Protein AF-A0A176YXJ8-F1 (afdb_monomer_lite)

Foldseek 3Di:
DVVVVVVVLVVVLVVLLVVLLPDDPVRLVVVVVVLVVCVVVVVDDPVSSVSNVVSNVVNVVVVVVVVD

Organism: NCBI:txid1497615

Radius of gyration: 13.24 Å; chains: 1; bounding box: 32×21×39 Å

Sequence (68 aa):
MRNRKAAEVNADVEARIAQIEQMTLEQIATFQGRMLADIATGRIAPREASAIDHALRKRLKAIEQELR

Secondary structure (DSSP, 8-state):
-HHHHHHHHHHHHHHHHHHHTT--HHHHHHHHHHHHHHHHTT-S-HHHHHHHHHHHHHHHHHHHHHT-

pLDDT: mean 86.12, std 11.82, range [48.19, 96.94]

Structure (mmCIF, N/CA/C/O backbone):
data_AF-A0A176YXJ8-F1
#
_entry.id   AF-A0A176YXJ8-F1
#
loop_
_atom_site.group_PDB
_atom_site.id
_atom_site.type_symbol
_atom_site.label_atom_id
_atom_site.label_alt_id
_atom_site.label_comp_id
_atom_site.label_asym_id
_atom_site.label_entity_id
_atom_site.label_seq_id
_atom_site.pdbx_PDB_ins_code
_atom_site.Cartn_x
_atom_site.Cartn_y
_atom_site.Cartn_z
_atom_site.occupancy
_atom_site.B_iso_or_equiv
_atom_site.auth_seq_id
_atom_site.auth_comp_id
_atom_site.auth_asym_id
_atom_site.auth_atom_id
_atom_site.pdbx_PDB_model_num
ATOM 1 N N . MET A 1 1 ? 21.536 10.623 -19.976 1.00 48.19 1 MET A N 1
ATOM 2 C CA . MET A 1 1 ? 20.185 10.012 -20.052 1.00 48.19 1 MET A CA 1
ATOM 3 C C . MET A 1 1 ? 19.823 9.081 -18.885 1.00 48.19 1 MET A C 1
ATOM 5 O O . MET A 1 1 ? 18.643 8.992 -18.585 1.00 48.19 1 MET A O 1
ATOM 9 N N . ARG A 1 2 ? 20.770 8.432 -18.181 1.00 52.56 2 ARG A N 1
ATOM 10 C CA . ARG A 1 2 ? 20.464 7.479 -17.085 1.00 52.56 2 ARG A CA 1
ATOM 11 C C . ARG A 1 2 ? 19.827 8.098 -15.819 1.00 52.56 2 ARG A C 1
ATOM 13 O O . ARG A 1 2 ? 19.025 7.432 -15.182 1.00 52.56 2 ARG A O 1
ATOM 20 N N . ASN A 1 3 ? 20.109 9.368 -15.502 1.00 58.34 3 ASN A N 1
ATOM 21 C CA . ASN A 1 3 ? 19.584 10.027 -14.290 1.00 58.34 3 ASN A CA 1
ATOM 22 C C . ASN A 1 3 ? 18.146 10.551 -14.407 1.00 58.34 3 ASN A C 1
ATOM 24 O O . ASN A 1 3 ? 17.472 10.669 -13.393 1.00 58.34 3 ASN A O 1
ATOM 28 N N . ARG A 1 4 ? 17.659 10.859 -15.617 1.00 61.12 4 ARG A N 1
ATOM 29 C CA . ARG A 1 4 ? 16.325 11.462 -15.786 1.00 61.12 4 ARG A CA 1
ATOM 30 C C . ARG A 1 4 ? 15.213 10.443 -15.508 1.00 61.12 4 ARG A C 1
ATOM 32 O O . ARG A 1 4 ? 14.299 10.735 -14.755 1.00 61.12 4 ARG A O 1
ATOM 39 N N . LYS A 1 5 ? 15.393 9.208 -15.989 1.00 60.88 5 LYS A N 1
ATOM 40 C CA . LYS A 1 5 ? 14.465 8.096 -15.742 1.00 60.88 5 LYS A CA 1
ATOM 41 C C . LYS A 1 5 ? 14.401 7.704 -14.261 1.00 60.88 5 LYS A C 1
ATOM 43 O O . LYS A 1 5 ? 13.332 7.412 -13.759 1.00 60.88 5 LYS A O 1
ATOM 48 N N . ALA A 1 6 ? 15.530 7.734 -13.548 1.00 61.75 6 ALA A N 1
ATOM 49 C CA . ALA A 1 6 ? 15.552 7.478 -12.105 1.00 61.75 6 ALA A CA 1
ATOM 50 C C . ALA A 1 6 ? 14.861 8.594 -11.298 1.00 61.75 6 ALA A C 1
ATOM 52 O O . ALA A 1 6 ? 14.194 8.310 -10.310 1.00 61.75 6 ALA A O 1
ATOM 53 N N . ALA A 1 7 ? 14.994 9.852 -11.730 1.00 61.59 7 ALA A N 1
ATOM 54 C CA . ALA A 1 7 ? 14.315 10.982 -11.101 1.00 61.59 7 ALA A CA 1
ATOM 55 C C . ALA A 1 7 ? 12.792 10.952 -11.328 1.00 61.59 7 ALA A C 1
ATO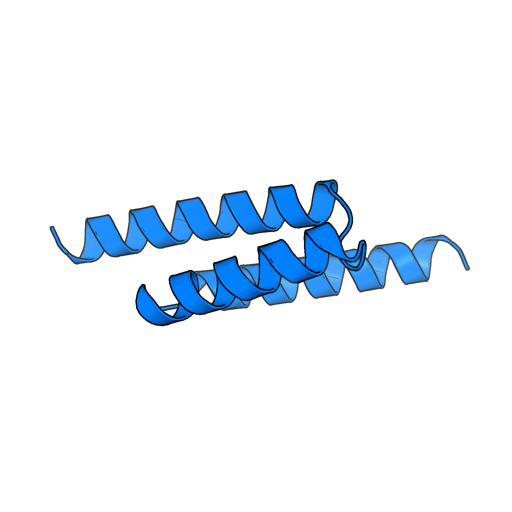M 57 O O . ALA A 1 7 ? 12.039 11.209 -10.398 1.00 61.59 7 ALA A O 1
ATOM 58 N N . GLU A 1 8 ? 12.341 10.589 -12.532 1.00 61.75 8 GLU A N 1
ATOM 59 C CA . GLU A 1 8 ? 10.915 10.412 -12.855 1.00 61.75 8 GLU A CA 1
ATOM 60 C C . GLU A 1 8 ? 10.280 9.278 -12.037 1.00 61.75 8 GLU A C 1
ATOM 62 O O . GLU A 1 8 ? 9.203 9.449 -11.479 1.00 61.75 8 GLU A O 1
ATOM 67 N N . VAL A 1 9 ? 10.984 8.151 -11.909 1.00 66.38 9 VAL A N 1
ATOM 68 C CA . VAL A 1 9 ? 10.589 6.999 -11.081 1.00 66.38 9 VAL A CA 1
ATOM 69 C C . VAL A 1 9 ? 10.457 7.401 -9.605 1.00 66.38 9 VAL A C 1
ATOM 71 O O . VAL A 1 9 ? 9.45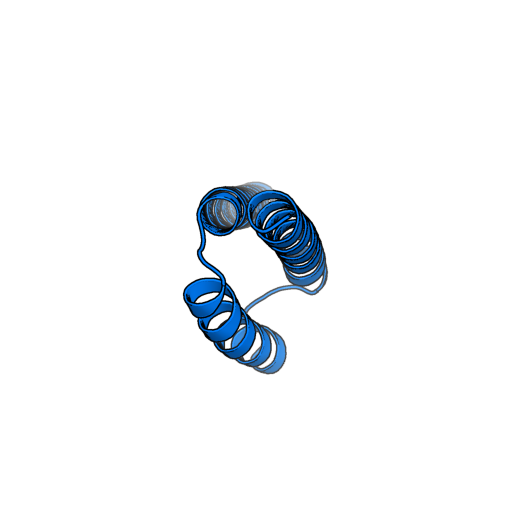4 7.098 -8.968 1.00 66.38 9 VAL A O 1
ATOM 74 N N . ASN A 1 10 ? 11.406 8.173 -9.068 1.00 70.81 10 ASN A N 1
ATOM 75 C CA . ASN A 1 10 ? 11.299 8.683 -7.698 1.00 70.81 10 ASN A CA 1
ATOM 76 C C . ASN A 1 10 ? 10.116 9.648 -7.509 1.00 70.81 10 ASN A C 1
ATOM 78 O O . ASN A 1 10 ? 9.429 9.560 -6.496 1.00 70.81 10 ASN A O 1
ATOM 82 N N . ALA A 1 11 ? 9.855 10.539 -8.471 1.00 70.56 11 ALA A N 1
ATOM 83 C CA . ALA A 1 11 ? 8.726 11.467 -8.399 1.00 70.56 11 ALA A CA 1
ATOM 84 C C . ALA A 1 11 ? 7.369 10.740 -8.440 1.00 70.56 11 ALA A C 1
ATOM 86 O O . ALA A 1 11 ? 6.442 11.127 -7.728 1.00 70.56 11 ALA A O 1
ATOM 87 N N . ASP A 1 12 ? 7.259 9.664 -9.226 1.00 80.62 12 ASP A N 1
ATOM 88 C CA . ASP A 1 12 ? 6.064 8.813 -9.253 1.00 80.62 12 ASP A CA 1
ATOM 89 C C . ASP A 1 12 ? 5.843 8.110 -7.904 1.00 80.62 12 ASP A C 1
ATOM 91 O O . ASP A 1 12 ? 4.733 8.102 -7.369 1.00 80.62 12 ASP A O 1
ATOM 95 N N . VAL A 1 13 ? 6.911 7.596 -7.286 1.00 82.94 13 VAL A N 1
ATOM 96 C CA . VAL A 1 13 ? 6.839 6.994 -5.945 1.00 82.94 13 VAL A CA 1
ATOM 97 C C . VAL A 1 13 ? 6.412 8.018 -4.893 1.00 82.94 13 VAL A C 1
ATOM 99 O O . VAL A 1 13 ? 5.540 7.715 -4.080 1.00 82.94 13 VAL A O 1
ATOM 102 N N . GLU A 1 14 ? 6.968 9.229 -4.910 1.00 87.06 14 GLU A N 1
ATOM 103 C CA . GLU A 1 14 ? 6.582 10.301 -3.983 1.00 87.06 14 GLU A CA 1
ATOM 104 C C . GLU A 1 14 ? 5.110 10.705 -4.148 1.00 87.06 14 GLU A C 1
ATOM 106 O O . GLU A 1 14 ? 4.388 10.819 -3.154 1.00 87.06 14 GLU A O 1
ATOM 111 N N . ALA A 1 15 ? 4.628 10.841 -5.387 1.00 88.56 15 ALA A N 1
ATOM 112 C CA . ALA A 1 15 ? 3.223 11.133 -5.665 1.00 88.56 15 ALA A CA 1
ATOM 113 C C . ALA A 1 15 ? 2.294 10.024 -5.144 1.00 88.56 15 ALA A C 1
ATOM 115 O O . ALA A 1 15 ? 1.256 10.300 -4.534 1.00 88.56 15 ALA A O 1
ATOM 116 N N . ARG A 1 16 ? 2.688 8.758 -5.323 1.00 87.50 16 ARG A N 1
ATOM 117 C CA . ARG A 1 16 ? 1.943 7.604 -4.803 1.00 87.50 16 ARG A CA 1
ATOM 118 C C . ARG A 1 16 ? 1.930 7.568 -3.278 1.00 87.50 16 ARG A C 1
ATOM 120 O O . ARG A 1 16 ? 0.892 7.266 -2.698 1.00 87.50 16 ARG A O 1
ATOM 127 N N . ILE A 1 17 ? 3.041 7.905 -2.623 1.00 90.94 17 ILE A N 1
ATOM 128 C CA . ILE A 1 17 ? 3.108 8.019 -1.159 1.00 90.94 17 ILE A CA 1
ATOM 129 C C . ILE A 1 17 ? 2.153 9.113 -0.667 1.00 90.94 17 ILE A C 1
ATOM 131 O O . ILE A 1 17 ? 1.359 8.849 0.234 1.00 90.94 17 ILE A O 1
ATOM 135 N N . ALA A 1 18 ? 2.162 10.294 -1.289 1.00 91.56 18 ALA A N 1
ATOM 136 C CA . ALA A 1 18 ? 1.256 11.387 -0.928 1.00 91.56 18 ALA A CA 1
ATOM 137 C C . ALA A 1 18 ? -0.224 10.997 -1.093 1.00 91.56 18 ALA A C 1
ATOM 139 O O . ALA A 1 18 ? -1.062 11.347 -0.261 1.00 91.56 18 ALA A O 1
ATOM 140 N N . GLN A 1 19 ? -0.551 10.222 -2.131 1.00 92.69 19 GLN A N 1
ATOM 141 C CA . GLN A 1 19 ? -1.898 9.686 -2.317 1.00 92.69 19 GLN A CA 1
ATOM 142 C C . GLN A 1 19 ? -2.289 8.711 -1.195 1.00 92.69 19 GLN A C 1
ATOM 144 O O . GLN A 1 19 ? -3.407 8.785 -0.684 1.00 92.69 19 GLN A O 1
ATOM 149 N N . ILE A 1 20 ? -1.380 7.817 -0.790 1.00 94.69 20 ILE A N 1
ATOM 150 C CA . ILE A 1 20 ? -1.617 6.825 0.273 1.00 94.69 20 ILE A CA 1
ATOM 151 C C . ILE A 1 20 ? -1.947 7.495 1.607 1.00 94.69 20 ILE A C 1
ATOM 153 O O . ILE A 1 20 ? -2.815 7.010 2.331 1.00 94.69 20 ILE A O 1
ATOM 157 N N . GLU A 1 21 ? -1.314 8.625 1.925 1.00 92.69 21 GLU A N 1
ATOM 158 C CA . GLU A 1 21 ? -1.568 9.359 3.172 1.00 92.69 21 GLU A CA 1
ATOM 159 C C . GLU A 1 21 ? -3.019 9.852 3.310 1.00 92.69 21 GLU A C 1
ATOM 161 O O . GLU A 1 21 ? -3.474 10.093 4.426 1.00 92.69 21 GLU A O 1
ATOM 166 N N . GLN A 1 22 ? -3.768 9.940 2.208 1.00 94.12 22 GLN A N 1
ATOM 167 C CA . GLN A 1 22 ? -5.164 10.389 2.189 1.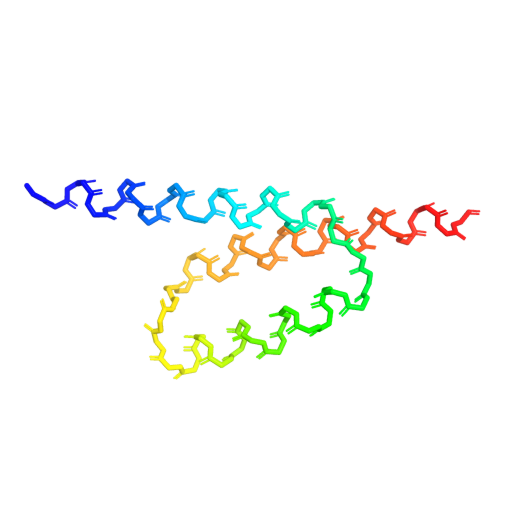00 94.12 22 GLN A CA 1
ATOM 168 C C . GLN A 1 22 ? -6.168 9.242 1.994 1.00 94.12 22 GLN A C 1
ATOM 170 O O . GLN A 1 22 ? -7.377 9.469 2.003 1.00 94.12 22 GLN A O 1
ATOM 175 N N . MET A 1 23 ? -5.701 8.003 1.812 1.00 96.50 23 MET A N 1
ATOM 176 C CA . MET A 1 23 ? -6.581 6.871 1.525 1.00 96.50 23 MET A CA 1
ATOM 177 C C . MET A 1 23 ? -7.394 6.429 2.745 1.00 96.50 23 MET A C 1
ATOM 179 O O . MET A 1 23 ? -6.925 6.427 3.885 1.00 96.50 23 MET A O 1
ATOM 183 N N . THR A 1 24 ? -8.617 5.985 2.479 1.00 95.75 24 THR A N 1
ATOM 184 C CA . THR A 1 24 ? -9.462 5.224 3.407 1.00 95.75 24 THR A CA 1
ATOM 185 C C . THR A 1 24 ? -9.047 3.751 3.453 1.00 95.75 24 THR A C 1
ATOM 187 O O . THR A 1 24 ? -8.314 3.269 2.586 1.00 95.75 24 THR A O 1
ATOM 190 N N . LEU A 1 25 ? -9.551 3.002 4.438 1.00 94.19 25 LEU A N 1
ATOM 191 C CA . LEU A 1 25 ? -9.247 1.574 4.580 1.00 94.19 25 LEU A CA 1
ATOM 192 C C . LEU A 1 25 ? -9.652 0.751 3.340 1.00 94.19 25 LEU A C 1
ATOM 194 O O . LEU A 1 25 ? -8.892 -0.102 2.887 1.00 94.19 25 LEU A O 1
ATOM 198 N N . GLU 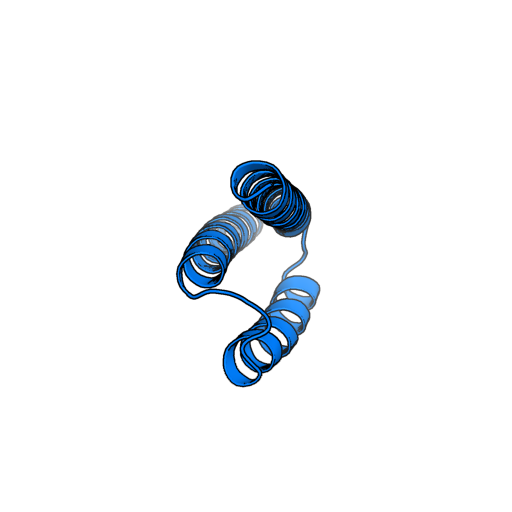A 1 26 ? -10.815 1.039 2.752 1.00 94.44 26 GLU A N 1
ATOM 199 C CA . GLU A 1 26 ? -11.299 0.362 1.540 1.00 94.44 26 GLU A CA 1
ATOM 200 C C . GLU A 1 26 ? -10.411 0.662 0.318 1.00 94.44 26 GLU A C 1
ATOM 202 O O . GLU A 1 26 ? -10.058 -0.232 -0.463 1.00 94.44 26 GLU A O 1
ATOM 207 N N . GLN A 1 27 ? -9.978 1.918 0.182 1.00 95.31 27 GLN A N 1
ATOM 208 C CA . GLN A 1 27 ? -9.045 2.331 -0.865 1.00 95.31 27 GLN A CA 1
ATOM 209 C C . GLN A 1 27 ? -7.673 1.666 -0.697 1.00 95.31 27 GLN A C 1
ATOM 211 O O . GLN A 1 27 ? -7.086 1.243 -1.694 1.00 95.31 27 GLN A O 1
ATOM 216 N N . ILE A 1 28 ? -7.193 1.506 0.542 1.00 94.50 28 ILE A N 1
ATOM 217 C CA . ILE A 1 28 ? -5.953 0.781 0.854 1.00 94.50 28 ILE A CA 1
ATOM 218 C C . ILE A 1 28 ? -6.051 -0.684 0.422 1.00 94.50 28 ILE A C 1
ATOM 220 O O . ILE A 1 28 ? -5.144 -1.172 -0.253 1.00 94.50 28 ILE A O 1
ATOM 224 N N . ALA A 1 29 ? -7.148 -1.375 0.744 1.00 91.81 29 ALA A N 1
ATOM 225 C CA . ALA A 1 29 ? -7.331 -2.776 0.362 1.00 91.81 29 ALA A CA 1
ATOM 226 C C . ALA A 1 29 ? -7.308 -2.959 -1.167 1.00 91.81 29 ALA A C 1
ATOM 228 O O . ALA A 1 29 ? -6.601 -3.820 -1.698 1.00 91.81 29 ALA A O 1
ATOM 229 N N . THR A 1 30 ? -8.014 -2.085 -1.892 1.00 93.81 30 THR A N 1
ATOM 230 C CA . THR A 1 30 ? -8.014 -2.082 -3.364 1.00 93.81 30 THR A CA 1
ATOM 231 C C . THR A 1 30 ? -6.621 -1.793 -3.930 1.00 93.81 30 THR A C 1
ATOM 233 O O . THR A 1 30 ? -6.183 -2.432 -4.891 1.00 93.81 30 THR A O 1
ATOM 236 N N . PHE A 1 31 ? -5.905 -0.837 -3.336 1.00 91.75 31 PHE A N 1
ATOM 237 C CA . PHE A 1 31 ? -4.558 -0.463 -3.754 1.00 91.75 31 PHE A CA 1
ATOM 238 C C . PHE A 1 31 ? -3.554 -1.604 -3.555 1.00 91.75 31 PHE A C 1
ATOM 240 O O . PHE A 1 31 ? -2.778 -1.896 -4.465 1.00 91.75 31 PHE A O 1
ATOM 247 N N . GLN A 1 32 ? -3.598 -2.296 -2.413 1.00 89.75 32 GLN A N 1
ATOM 248 C CA . GLN A 1 32 ? -2.725 -3.437 -2.128 1.00 89.75 32 GLN A CA 1
ATOM 249 C C . GLN A 1 32 ? -2.905 -4.568 -3.147 1.00 89.75 32 GLN A C 1
ATOM 251 O O . GLN A 1 32 ? -1.912 -5.119 -3.623 1.00 89.75 32 GLN A O 1
ATOM 256 N N . GLY A 1 33 ? -4.145 -4.864 -3.552 1.00 88.88 33 GLY A N 1
ATOM 257 C CA . GLY A 1 33 ? -4.417 -5.861 -4.593 1.00 88.88 33 GLY A CA 1
ATOM 258 C C . GLY A 1 33 ? -3.756 -5.520 -5.935 1.00 88.88 33 GLY A C 1
ATOM 259 O O . GLY A 1 33 ? -3.126 -6.377 -6.555 1.00 88.88 33 GLY A O 1
ATOM 260 N N . ARG A 1 34 ? -3.830 -4.251 -6.361 1.00 88.88 34 ARG A N 1
ATOM 261 C CA . ARG A 1 34 ? -3.165 -3.777 -7.591 1.00 88.88 34 ARG A CA 1
ATOM 262 C C . ARG A 1 34 ? -1.644 -3.803 -7.466 1.00 88.88 34 ARG A C 1
ATOM 264 O O . ARG A 1 34 ? -0.965 -4.265 -8.377 1.00 88.88 34 ARG A O 1
ATOM 271 N N . MET A 1 35 ? -1.117 -3.377 -6.320 1.00 87.94 35 MET A N 1
ATOM 272 C CA . MET A 1 35 ? 0.321 -3.353 -6.060 1.00 87.94 35 MET A CA 1
ATOM 273 C C . MET A 1 35 ? 0.945 -4.750 -6.155 1.00 87.94 35 MET A C 1
ATOM 275 O O . MET A 1 35 ? 2.007 -4.903 -6.754 1.00 87.94 35 MET A O 1
ATOM 279 N N . LEU A 1 36 ? 0.282 -5.780 -5.621 1.00 87.06 36 LEU A N 1
ATOM 280 C CA . LEU A 1 36 ? 0.755 -7.163 -5.737 1.00 87.06 36 LEU A CA 1
ATOM 281 C C . LEU A 1 36 ? 0.835 -7.625 -7.200 1.00 87.06 36 LEU A C 1
ATOM 283 O O . LEU A 1 36 ? 1.809 -8.276 -7.579 1.00 87.06 36 LEU A O 1
ATOM 287 N N . ALA A 1 37 ? -0.139 -7.252 -8.035 1.00 89.75 37 ALA A N 1
ATOM 288 C CA . ALA A 1 37 ? -0.113 -7.555 -9.466 1.00 89.75 37 ALA A CA 1
ATOM 289 C C . ALA A 1 37 ? 1.020 -6.813 -10.201 1.00 89.75 37 ALA A C 1
ATOM 291 O O . ALA A 1 37 ? 1.690 -7.390 -11.061 1.00 89.75 37 ALA A O 1
ATOM 292 N N . ASP A 1 38 ? 1.279 -5.554 -9.850 1.00 87.81 38 ASP A N 1
ATOM 293 C CA . ASP A 1 38 ? 2.364 -4.768 -10.445 1.00 87.81 38 ASP A CA 1
ATOM 294 C C . ASP A 1 38 ? 3.754 -5.285 -10.042 1.00 87.81 38 ASP A C 1
ATOM 296 O O . ASP A 1 38 ? 4.664 -5.310 -10.873 1.00 87.81 38 ASP A O 1
ATOM 300 N N . ILE A 1 39 ? 3.912 -5.777 -8.808 1.00 85.56 39 ILE A N 1
ATOM 301 C CA . ILE A 1 39 ? 5.125 -6.486 -8.372 1.00 85.56 39 ILE A CA 1
ATOM 302 C C . ILE A 1 39 ? 5.282 -7.790 -9.163 1.00 85.56 39 ILE A C 1
ATOM 304 O O . ILE A 1 39 ? 6.346 -8.038 -9.729 1.00 85.56 39 ILE A O 1
ATOM 308 N N . ALA A 1 40 ? 4.226 -8.607 -9.251 1.00 88.38 40 ALA A N 1
ATOM 309 C CA . ALA A 1 40 ? 4.265 -9.895 -9.948 1.00 88.38 40 ALA A CA 1
ATOM 310 C C . ALA A 1 40 ? 4.588 -9.756 -11.447 1.00 88.38 40 ALA A C 1
ATOM 312 O O . ALA A 1 40 ? 5.229 -10.627 -12.030 1.00 88.38 40 ALA A O 1
ATOM 313 N N . THR A 1 41 ? 4.171 -8.649 -12.068 1.00 90.62 41 THR A N 1
ATOM 314 C CA . THR A 1 41 ? 4.442 -8.340 -13.483 1.00 90.62 41 THR A CA 1
ATOM 315 C C . THR A 1 41 ? 5.741 -7.559 -13.706 1.00 90.62 41 THR A C 1
ATOM 317 O O . THR A 1 41 ? 6.065 -7.235 -14.847 1.00 90.62 41 THR A O 1
ATOM 320 N N . GLY A 1 42 ? 6.500 -7.257 -12.645 1.00 87.19 42 GLY A N 1
ATOM 321 C CA . GLY A 1 42 ? 7.769 -6.530 -12.730 1.00 87.19 42 GLY A CA 1
ATOM 322 C C . GLY A 1 42 ? 7.628 -5.057 -13.127 1.00 87.19 42 GLY A C 1
ATOM 323 O O . GLY A 1 42 ? 8.598 -4.451 -13.578 1.00 87.19 42 GLY A O 1
ATOM 324 N N . ARG A 1 43 ? 6.431 -4.474 -12.981 1.00 86.00 43 ARG A N 1
ATOM 325 C CA . ARG A 1 43 ? 6.159 -3.056 -13.274 1.00 86.00 43 ARG A CA 1
ATOM 326 C C . ARG A 1 43 ? 6.640 -2.115 -12.176 1.00 86.00 43 ARG A C 1
ATOM 328 O O . ARG A 1 43 ? 6.779 -0.926 -12.428 1.00 86.00 43 ARG A O 1
ATOM 335 N N . ILE A 1 44 ? 6.882 -2.650 -10.982 1.00 85.12 44 ILE A N 1
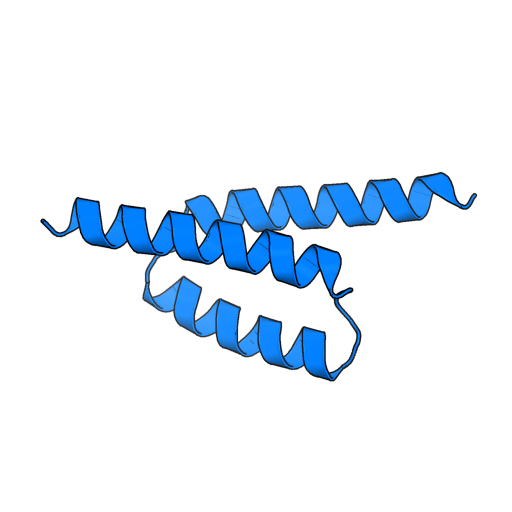ATOM 336 C CA . ILE A 1 44 ? 7.402 -1.925 -9.823 1.00 85.12 44 ILE A CA 1
ATOM 337 C C . ILE A 1 44 ? 8.701 -2.589 -9.381 1.00 85.12 44 ILE A C 1
ATOM 339 O O . ILE A 1 44 ? 8.764 -3.809 -9.207 1.00 85.12 44 ILE A O 1
ATOM 343 N N . ALA A 1 45 ? 9.743 -1.788 -9.172 1.00 86.38 45 ALA A N 1
ATOM 344 C CA . ALA A 1 45 ? 10.997 -2.279 -8.630 1.00 86.38 45 ALA A CA 1
ATOM 345 C C . ALA A 1 45 ? 10.857 -2.591 -7.126 1.00 86.38 45 ALA A C 1
ATOM 347 O O . ALA A 1 45 ? 10.149 -1.883 -6.406 1.00 86.38 45 ALA A O 1
ATOM 348 N N . PRO A 1 46 ? 11.602 -3.575 -6.585 1.00 83.31 46 PRO A N 1
ATOM 349 C CA . PRO A 1 46 ? 11.496 -3.952 -5.172 1.00 83.31 46 PRO A CA 1
ATOM 350 C C . PRO A 1 46 ? 11.677 -2.789 -4.187 1.00 83.31 46 PRO A C 1
ATOM 352 O O . PRO A 1 46 ? 11.003 -2.735 -3.166 1.00 83.31 46 PRO A O 1
ATOM 355 N N . ARG A 1 47 ? 12.556 -1.827 -4.499 1.00 85.69 47 ARG A N 1
ATOM 356 C CA . ARG A 1 47 ? 12.787 -0.648 -3.644 1.00 85.69 47 ARG A CA 1
ATOM 357 C C . ARG A 1 47 ? 11.570 0.271 -3.568 1.00 85.69 47 ARG A C 1
ATOM 359 O O . ARG A 1 47 ? 11.274 0.795 -2.500 1.00 85.69 47 ARG A O 1
ATOM 366 N N . GLU A 1 48 ? 10.875 0.447 -4.684 1.00 87.06 48 GLU A N 1
ATOM 367 C CA . GLU A 1 48 ? 9.655 1.252 -4.754 1.00 87.06 48 GLU A CA 1
ATOM 368 C C . GLU A 1 48 ? 8.520 0.557 -4.003 1.00 87.06 48 GLU A C 1
ATOM 370 O O . GLU A 1 48 ? 7.842 1.185 -3.195 1.00 87.06 48 GLU A O 1
ATOM 375 N N . ALA A 1 49 ? 8.377 -0.761 -4.190 1.00 87.19 49 ALA A N 1
ATOM 376 C CA . ALA A 1 49 ? 7.425 -1.574 -3.440 1.00 87.19 49 ALA A CA 1
ATOM 377 C C . ALA A 1 49 ? 7.641 -1.449 -1.922 1.00 87.19 49 ALA A C 1
ATOM 379 O O . ALA A 1 49 ? 6.677 -1.256 -1.186 1.00 87.19 49 ALA A O 1
ATOM 380 N N . SER A 1 50 ? 8.894 -1.484 -1.452 1.00 88.38 50 SER A N 1
ATOM 381 C CA . SER A 1 50 ? 9.212 -1.286 -0.032 1.00 88.38 50 SER A CA 1
ATOM 382 C C . SER A 1 50 ? 8.836 0.108 0.482 1.00 88.38 50 SER A C 1
ATOM 384 O O . SER A 1 50 ? 8.324 0.227 1.595 1.00 88.38 50 SER A O 1
ATOM 386 N N . ALA A 1 51 ? 9.078 1.167 -0.299 1.00 90.44 51 ALA A N 1
ATOM 387 C CA . ALA A 1 51 ? 8.715 2.533 0.089 1.00 90.44 51 ALA A CA 1
ATOM 388 C C . ALA A 1 51 ? 7.190 2.702 0.194 1.00 90.44 51 ALA A C 1
ATOM 390 O O . ALA A 1 51 ? 6.680 3.288 1.152 1.00 90.44 51 ALA A O 1
ATOM 391 N N . ILE A 1 52 ? 6.464 2.117 -0.757 1.00 90.25 52 ILE A N 1
ATOM 392 C CA . ILE A 1 52 ? 5.004 2.107 -0.784 1.00 90.25 52 ILE A CA 1
ATOM 393 C C . ILE A 1 52 ? 4.434 1.297 0.394 1.00 90.25 52 ILE A C 1
ATOM 395 O O . ILE A 1 52 ? 3.526 1.780 1.069 1.00 90.25 52 ILE A O 1
ATOM 399 N N . ASP A 1 53 ? 4.980 0.114 0.704 1.00 90.81 53 ASP A N 1
ATOM 400 C CA . ASP A 1 53 ? 4.560 -0.688 1.869 1.00 90.81 53 ASP A CA 1
ATOM 401 C C . ASP A 1 53 ? 4.728 0.090 3.183 1.00 90.81 53 ASP A C 1
ATOM 403 O O . ASP A 1 53 ? 3.843 0.079 4.042 1.00 90.81 53 ASP A O 1
ATOM 407 N N . HIS A 1 54 ? 5.827 0.835 3.326 1.00 92.81 54 HIS A N 1
ATOM 408 C CA . HIS A 1 54 ? 6.049 1.672 4.502 1.00 92.81 54 HIS A CA 1
ATOM 409 C C . HIS A 1 54 ? 4.984 2.771 4.647 1.00 92.81 54 HIS A C 1
ATOM 411 O O . HIS A 1 54 ? 4.432 2.957 5.736 1.00 92.81 54 HIS A O 1
ATOM 417 N N . ALA A 1 55 ? 4.648 3.460 3.552 1.00 94.12 55 ALA A N 1
ATOM 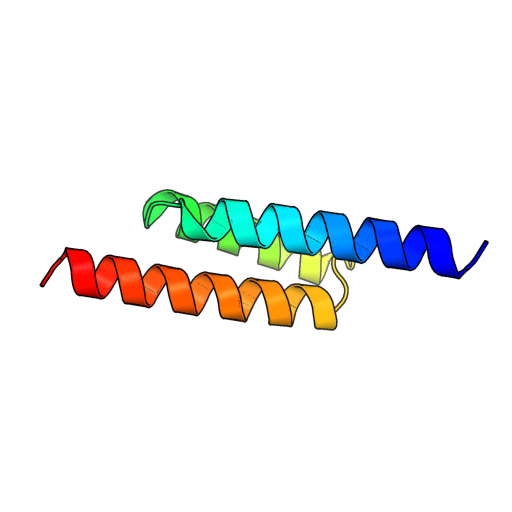418 C CA . ALA A 1 55 ? 3.590 4.467 3.542 1.00 94.12 55 ALA A CA 1
ATOM 419 C C . ALA A 1 55 ? 2.217 3.864 3.891 1.00 94.12 55 ALA A C 1
ATOM 421 O O . ALA A 1 55 ? 1.484 4.432 4.704 1.00 94.12 55 ALA A O 1
ATOM 422 N N . LEU A 1 56 ? 1.898 2.678 3.360 1.00 94.69 56 LEU A N 1
ATOM 423 C CA . LEU A 1 56 ? 0.651 1.968 3.667 1.00 94.69 56 LEU A CA 1
ATOM 424 C C . LEU A 1 56 ? 0.541 1.632 5.157 1.00 94.69 56 LEU A C 1
ATOM 426 O O . LEU A 1 56 ? -0.488 1.902 5.775 1.00 94.69 56 LEU A O 1
ATOM 430 N N . ARG A 1 57 ? 1.610 1.103 5.767 1.00 94.44 57 ARG A N 1
ATOM 431 C CA . ARG A 1 57 ? 1.643 0.809 7.212 1.00 94.44 57 ARG A CA 1
ATOM 432 C C . ARG A 1 57 ? 1.440 2.063 8.057 1.00 94.44 57 ARG A C 1
ATOM 434 O O . ARG A 1 57 ? 0.701 2.021 9.040 1.00 94.44 57 ARG A O 1
ATOM 441 N N . LYS A 1 58 ? 2.077 3.175 7.674 1.00 96.38 58 LYS A N 1
ATOM 442 C CA . LYS A 1 58 ? 1.913 4.471 8.348 1.00 96.38 58 LYS A CA 1
ATOM 443 C C . LYS A 1 58 ? 0.455 4.930 8.293 1.00 96.38 58 LYS A C 1
ATOM 445 O O . LYS A 1 58 ? -0.091 5.301 9.330 1.00 96.38 58 LYS A O 1
ATOM 450 N N . ARG A 1 59 ? -0.192 4.855 7.123 1.00 96.62 59 ARG A N 1
ATOM 451 C CA . ARG A 1 59 ? -1.600 5.247 6.991 1.00 96.62 59 ARG A CA 1
ATOM 452 C C . ARG A 1 59 ? -2.533 4.333 7.780 1.00 96.62 59 ARG A C 1
ATOM 454 O O . ARG A 1 59 ? -3.392 4.847 8.485 1.00 96.62 59 ARG A O 1
ATOM 461 N N . LEU A 1 60 ? -2.348 3.013 7.718 1.00 96.06 60 LEU A N 1
ATOM 462 C CA . LEU A 1 60 ? -3.161 2.060 8.484 1.00 96.06 60 LEU A CA 1
ATOM 463 C C . LEU A 1 60 ? -3.109 2.346 9.988 1.00 96.06 60 LEU A C 1
ATOM 465 O O . LEU A 1 60 ? -4.144 2.348 10.647 1.00 96.06 60 LEU A O 1
ATOM 469 N N . LYS A 1 61 ? -1.922 2.664 10.513 1.00 96.94 61 LYS A N 1
ATOM 470 C CA . LYS A 1 61 ? -1.761 3.063 11.914 1.00 96.94 61 LYS A CA 1
ATOM 471 C C . LYS A 1 61 ? -2.488 4.372 12.237 1.00 96.94 61 LYS A C 1
ATOM 473 O O . LYS A 1 61 ? -3.067 4.485 13.309 1.00 96.94 61 LYS A O 1
ATOM 478 N N . ALA A 1 62 ? -2.465 5.350 11.331 1.00 96.50 62 ALA A N 1
ATOM 479 C CA . ALA A 1 62 ? -3.209 6.598 11.510 1.00 96.50 62 ALA A CA 1
ATOM 480 C C . ALA A 1 62 ? -4.729 6.356 11.530 1.00 96.50 62 ALA A C 1
ATOM 482 O O . ALA A 1 62 ? -5.398 6.851 12.427 1.00 96.50 62 ALA A O 1
ATOM 483 N N . ILE A 1 63 ? -5.255 5.522 10.623 1.00 95.56 63 ILE A N 1
ATOM 484 C CA . ILE A 1 63 ? -6.671 5.112 10.636 1.00 95.56 63 ILE A CA 1
ATOM 485 C C . ILE A 1 63 ? -7.017 4.424 11.959 1.00 95.56 63 ILE A C 1
ATOM 487 O O . ILE A 1 63 ? -8.032 4.733 12.570 1.00 95.56 63 ILE A O 1
ATOM 491 N N . GLU A 1 64 ? -6.173 3.501 12.426 1.00 96.31 64 GLU A N 1
ATOM 492 C CA . GLU A 1 64 ? -6.388 2.826 13.710 1.00 96.31 64 GLU A CA 1
ATOM 493 C C . GLU A 1 64 ? -6.467 3.829 14.871 1.00 96.31 64 GLU A C 1
ATOM 495 O O . GLU A 1 64 ? -7.285 3.662 15.769 1.00 96.31 64 GLU A O 1
ATOM 500 N N . GLN A 1 65 ? -5.638 4.875 14.854 1.00 95.81 65 GLN A N 1
ATOM 501 C CA . GLN A 1 65 ? -5.656 5.937 15.862 1.00 95.81 65 GLN A CA 1
ATOM 502 C C . GLN A 1 65 ? -6.887 6.843 15.756 1.00 95.81 65 GLN A C 1
ATOM 504 O O . GLN A 1 65 ? -7.391 7.260 16.788 1.00 95.81 65 GLN A O 1
ATOM 509 N N . GLU A 1 66 ? -7.378 7.129 14.548 1.00 93.06 66 GLU A N 1
ATOM 510 C CA . GLU A 1 66 ? -8.608 7.906 14.311 1.00 93.06 66 GLU A CA 1
ATOM 511 C C . GLU A 1 66 ? -9.869 7.190 14.829 1.00 93.06 66 GLU A C 1
ATOM 513 O O . GLU A 1 66 ? -10.872 7.839 15.117 1.00 93.06 66 GLU A O 1
ATOM 518 N N . LEU A 1 67 ? -9.828 5.858 14.929 1.00 91.56 67 LEU A N 1
ATOM 519 C CA . LEU A 1 67 ? -10.939 5.022 15.394 1.00 91.56 67 LEU A CA 1
ATOM 520 C C . LEU A 1 67 ? -10.932 4.751 16.909 1.00 91.56 67 LEU A C 1
ATOM 522 O O . LEU A 1 67 ? -11.878 4.134 17.404 1.00 91.56 67 LEU A O 1
ATOM 526 N N . ARG A 1 68 ? -9.872 5.142 17.626 1.00 87.44 68 ARG A N 1
ATOM 527 C CA . ARG A 1 68 ? -9.748 4.995 19.086 1.00 87.44 68 ARG A CA 1
ATOM 528 C C . ARG A 1 68 ? -10.248 6.238 19.808 1.00 87.44 68 ARG A C 1
ATOM 530 O O . ARG A 1 68 ? -10.867 6.047 20.876 1.00 87.44 68 ARG A O 1
#